Protein AF-A0A9J5ZCE9-F1 (afdb_monomer_lite)

Radius of gyration: 15.52 Å; chains: 1; bounding box: 38×44×28 Å

Sequence (125 aa):
MINQAADGGHIGASYVLAIISIFNGGESMREGLMFIANM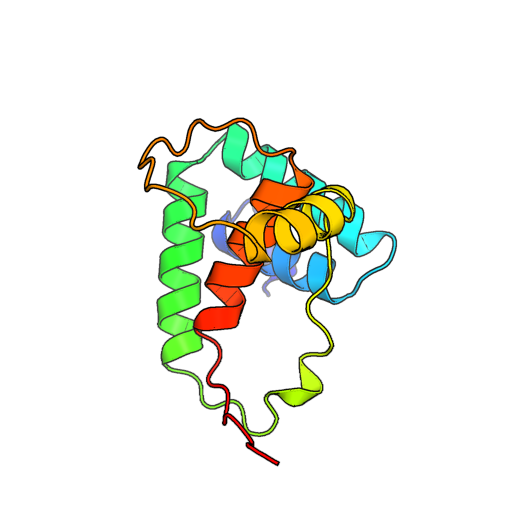KKMEPLKVRRCRHNLRNILGGMWVPEPHLLGGRPICCTVHQFEQIRRSNGWPMGSDNEDDIRCYFCSCDLELDYVIKFLPYTTVRY

InterPro domains:
  IPR057136 At2g35280-like, TPR domain [PF23310] (1-58)

pLDDT: mean 71.65, std 18.35, range [28.78, 94.75]

Foldseek 3Di:
DLVVCVVVVNVLSLLVCLVVLCLVDDPSVVVSLVSLLVCCVPPVVVNVVSLVVLLVVQLPDDDPCLCVSDDQRQQDPVVVVVVVVCVVDPDDDDPPPPPDDDSRVVVSVSSVSNSVSHDDPPPDD

Organism: Solanum commersonii (NCBI:txid4109)

Secondary structure (DSSP, 8-state):
-HHHHHHTT-HHHHHHHHHHHHHH-HHHHHHHHHHHHHHHHH-HHHHHHHHHHHHHHHTT---S-GGGG-S---S-SHHHHHHHHHTTS-------TTS---HHHHHHHHHHHHHHTS-------

Structure (mmCIF, N/CA/C/O backbone):
data_AF-A0A9J5ZCE9-F1
#
_entry.id   AF-A0A9J5ZCE9-F1
#
loop_
_atom_site.group_PDB
_atom_site.id
_atom_site.type_symbol
_atom_site.label_atom_id
_atom_site.label_alt_id
_atom_site.label_comp_id
_atom_site.label_asym_id
_atom_site.label_entity_id
_atom_site.label_seq_id
_atom_site.pdbx_PDB_ins_code
_atom_site.Cartn_x
_atom_site.Cartn_y
_atom_site.Cartn_z
_atom_site.occupancy
_atom_site.B_iso_or_equiv
_atom_site.auth_seq_id
_atom_site.auth_comp_id
_atom_site.auth_asym_id
_atom_site.auth_atom_id
_atom_site.pdbx_PDB_model_num
ATOM 1 N N . MET A 1 1 ? -15.124 6.658 4.991 1.00 79.81 1 MET A N 1
ATOM 2 C CA . MET A 1 1 ? -14.283 6.535 6.200 1.00 79.81 1 MET A CA 1
ATOM 3 C C . MET A 1 1 ? -12.791 6.434 5.879 1.00 79.81 1 MET A C 1
ATOM 5 O O . MET A 1 1 ? -12.081 7.359 6.239 1.00 79.81 1 MET A O 1
ATOM 9 N N . ILE A 1 2 ? -12.293 5.391 5.191 1.00 89.12 2 ILE A N 1
ATOM 10 C CA . ILE A 1 2 ? -10.841 5.272 4.914 1.00 89.12 2 ILE A CA 1
ATOM 11 C C . ILE A 1 2 ? -10.305 6.361 3.965 1.00 89.12 2 ILE A C 1
ATOM 13 O O . ILE A 1 2 ? -9.272 6.947 4.265 1.00 89.12 2 ILE A O 1
ATOM 17 N N . ASN A 1 3 ? -11.052 6.704 2.905 1.00 90.62 3 ASN A N 1
ATOM 18 C CA . ASN A 1 3 ? -10.718 7.815 1.998 1.00 90.62 3 ASN A CA 1
ATOM 19 C C . ASN A 1 3 ? -10.603 9.142 2.758 1.00 90.62 3 ASN A C 1
ATOM 21 O O . ASN A 1 3 ? -9.547 9.748 2.762 1.00 90.62 3 ASN A O 1
ATOM 25 N N . GLN A 1 4 ? -11.625 9.502 3.542 1.00 94.56 4 GLN A N 1
ATOM 26 C CA . GLN A 1 4 ? -11.622 10.727 4.356 1.00 94.56 4 GLN A CA 1
ATOM 27 C C . GLN A 1 4 ? -10.450 10.796 5.348 1.00 94.56 4 GLN A C 1
ATOM 29 O O . GLN A 1 4 ? -9.892 11.865 5.570 1.00 94.56 4 GLN A O 1
ATOM 34 N N . ALA A 1 5 ? -10.068 9.668 5.958 1.00 91.56 5 ALA A N 1
ATOM 35 C CA . ALA A 1 5 ? -8.912 9.629 6.850 1.00 91.56 5 ALA A CA 1
ATOM 36 C C . ALA A 1 5 ? -7.603 9.864 6.081 1.00 91.56 5 ALA A C 1
ATOM 38 O O . ALA A 1 5 ? -6.737 10.597 6.556 1.00 91.56 5 ALA A O 1
ATOM 39 N N . ALA A 1 6 ? -7.463 9.269 4.896 1.00 92.00 6 ALA A N 1
ATOM 40 C CA . ALA A 1 6 ? -6.308 9.489 4.034 1.00 92.00 6 ALA A CA 1
ATOM 41 C C . ALA A 1 6 ? -6.242 10.933 3.513 1.00 92.00 6 ALA A C 1
ATOM 43 O O . ALA A 1 6 ? -5.166 11.526 3.558 1.00 92.00 6 ALA A O 1
ATOM 44 N N . ASP A 1 7 ? -7.378 11.513 3.114 1.00 92.81 7 ASP A N 1
ATOM 45 C CA . ASP A 1 7 ? -7.505 12.918 2.699 1.00 92.81 7 ASP A CA 1
ATOM 46 C C . ASP A 1 7 ? -7.132 13.873 3.845 1.00 92.81 7 ASP A C 1
ATOM 48 O O . ASP A 1 7 ? -6.519 14.915 3.630 1.00 92.81 7 ASP A O 1
ATOM 52 N N . GLY A 1 8 ? -7.429 13.479 5.088 1.00 92.00 8 GLY A N 1
ATOM 53 C CA . GLY A 1 8 ? -6.991 14.159 6.309 1.00 92.00 8 GLY A CA 1
ATOM 54 C C . GLY A 1 8 ? -5.523 13.923 6.694 1.00 92.00 8 GLY A C 1
ATOM 55 O O . GLY A 1 8 ? -5.116 14.309 7.789 1.00 92.00 8 GLY A O 1
ATOM 56 N N . GLY A 1 9 ? -4.724 13.265 5.848 1.00 89.69 9 GLY A N 1
ATOM 57 C CA . GLY A 1 9 ? -3.297 13.022 6.080 1.00 89.69 9 GLY A CA 1
ATOM 58 C C . GLY A 1 9 ? -2.980 11.844 7.009 1.00 89.69 9 GLY A C 1
ATOM 59 O O . GLY A 1 9 ? -1.840 11.700 7.459 1.00 89.69 9 GLY A O 1
ATOM 60 N N . HIS A 1 10 ? -3.950 10.977 7.320 1.00 93.12 10 HIS A N 1
ATOM 61 C CA . HIS A 1 10 ? -3.699 9.800 8.150 1.00 93.12 10 HIS A CA 1
ATOM 62 C C . HIS A 1 10 ? -2.882 8.746 7.388 1.00 93.12 10 HIS A C 1
ATOM 64 O O . HIS A 1 10 ? -3.411 7.950 6.612 1.00 93.12 10 HIS A O 1
ATOM 70 N N . ILE A 1 11 ? -1.587 8.672 7.697 1.00 91.69 11 ILE A N 1
ATOM 71 C CA . ILE A 1 11 ? -0.599 7.846 6.983 1.00 91.69 11 ILE A CA 1
ATOM 72 C C . ILE A 1 11 ? -0.989 6.366 6.903 1.00 91.69 11 ILE A C 1
ATOM 74 O O . ILE A 1 11 ? -0.790 5.737 5.869 1.00 91.69 11 ILE A O 1
ATOM 78 N N . GLY A 1 12 ? -1.585 5.797 7.955 1.00 91.88 12 GLY A N 1
ATOM 79 C CA . GLY A 1 12 ? -2.038 4.403 7.918 1.00 91.88 12 GLY A CA 1
ATOM 80 C C . GLY A 1 12 ? -3.171 4.161 6.921 1.00 91.88 12 GLY A C 1
ATOM 81 O O . GLY A 1 12 ? -3.196 3.121 6.272 1.00 91.88 12 GLY A O 1
ATOM 82 N N . ALA A 1 13 ? -4.073 5.132 6.761 1.00 94.12 13 ALA A N 1
ATOM 83 C CA . ALA A 1 13 ? -5.174 5.037 5.807 1.00 94.12 13 ALA A CA 1
ATOM 84 C C . ALA A 1 13 ? -4.643 5.207 4.382 1.00 94.12 13 ALA A C 1
ATOM 86 O O . ALA A 1 13 ? -4.960 4.399 3.514 1.00 94.12 13 ALA A O 1
ATOM 87 N N . SER A 1 14 ? -3.757 6.183 4.172 1.00 94.75 14 SER A N 1
ATOM 88 C CA . SER A 1 14 ? -3.097 6.398 2.885 1.00 94.75 14 SER A CA 1
ATOM 89 C C . SER A 1 14 ? -2.246 5.192 2.465 1.00 94.75 14 SER A C 1
ATOM 91 O O . SER A 1 14 ? -2.258 4.807 1.300 1.00 94.75 14 SER A O 1
ATOM 93 N N . TYR A 1 15 ? -1.562 4.536 3.411 1.00 93.31 15 TYR A N 1
ATOM 94 C CA . TYR A 1 15 ? -0.813 3.303 3.157 1.00 93.31 15 TYR A CA 1
ATOM 95 C C . TYR A 1 15 ? -1.719 2.158 2.694 1.00 93.31 15 TYR A C 1
ATOM 97 O O . TYR A 1 15 ? -1.427 1.521 1.685 1.00 93.31 15 TYR A O 1
ATOM 105 N N . VAL A 1 16 ? -2.835 1.917 3.388 1.00 92.50 16 VAL A N 1
ATOM 106 C CA . VAL A 1 16 ? -3.791 0.866 3.003 1.00 92.50 16 VAL A CA 1
ATOM 107 C C . VAL A 1 16 ? -4.433 1.165 1.647 1.00 92.50 16 VAL A C 1
ATOM 109 O O . VAL A 1 16 ? -4.536 0.260 0.824 1.00 92.50 16 VAL A O 1
ATOM 112 N N . LEU A 1 17 ? -4.808 2.419 1.376 1.00 94.00 17 LEU A N 1
ATOM 113 C CA . LEU A 1 17 ? -5.343 2.807 0.068 1.00 94.00 17 LEU A CA 1
ATOM 114 C C . LEU A 1 17 ? -4.333 2.595 -1.056 1.00 94.00 17 LEU A C 1
ATOM 116 O O . LEU A 1 17 ? -4.706 2.074 -2.099 1.00 94.00 17 LEU A O 1
ATOM 120 N N . ALA A 1 18 ? -3.057 2.914 -0.833 1.00 92.19 18 ALA A N 1
ATOM 121 C CA . ALA A 1 18 ? -2.021 2.664 -1.828 1.00 92.19 18 ALA A CA 1
ATOM 122 C C . ALA A 1 18 ? -1.863 1.165 -2.135 1.00 92.19 18 ALA A C 1
ATOM 124 O O . ALA A 1 18 ? -1.736 0.797 -3.300 1.00 92.19 18 ALA A O 1
ATOM 125 N N . ILE A 1 19 ? -1.935 0.298 -1.116 1.00 89.44 19 ILE A N 1
ATOM 126 C CA . ILE A 1 19 ? -1.944 -1.161 -1.307 1.00 89.44 19 ILE A CA 1
ATOM 127 C C . ILE A 1 19 ? -3.168 -1.595 -2.125 1.00 89.44 19 ILE A C 1
ATOM 129 O O . ILE A 1 19 ? -3.007 -2.323 -3.099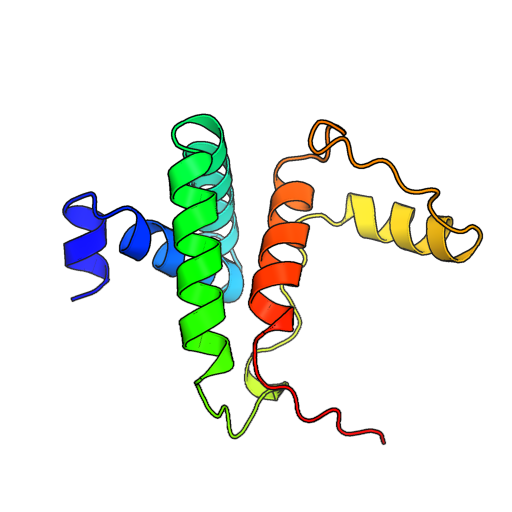 1.00 89.44 19 ILE A O 1
ATOM 133 N N . ILE A 1 20 ? -4.371 -1.117 -1.792 1.00 88.94 20 ILE A N 1
ATOM 134 C CA . ILE A 1 20 ? -5.598 -1.431 -2.547 1.00 88.94 20 ILE A CA 1
ATOM 135 C C . ILE A 1 20 ? -5.463 -1.004 -4.015 1.00 88.94 20 ILE A C 1
ATOM 137 O O . ILE A 1 20 ? -5.746 -1.797 -4.911 1.00 88.94 20 ILE A O 1
ATOM 141 N N . SER A 1 21 ? -4.970 0.209 -4.278 1.00 89.75 21 SER A N 1
ATOM 142 C CA . SER A 1 21 ? -4.748 0.702 -5.641 1.00 89.75 21 SER A CA 1
ATOM 143 C C . SER A 1 21 ? -3.772 -0.174 -6.432 1.00 89.75 21 SER A C 1
ATOM 145 O O . SER A 1 21 ? -3.971 -0.380 -7.626 1.00 89.75 21 SER A O 1
ATOM 147 N N . ILE A 1 22 ? -2.755 -0.744 -5.774 1.00 87.12 22 ILE A N 1
ATOM 148 C CA . ILE A 1 22 ? -1.819 -1.693 -6.394 1.00 87.12 22 ILE A CA 1
ATOM 149 C C . ILE A 1 22 ? -2.518 -2.989 -6.812 1.00 87.12 22 ILE A C 1
ATOM 151 O O . ILE A 1 22 ? -2.315 -3.446 -7.936 1.00 87.12 22 ILE A O 1
ATOM 155 N N . PHE A 1 23 ? -3.372 -3.551 -5.956 1.00 82.56 23 PHE A N 1
ATOM 156 C CA . PHE A 1 23 ? -4.153 -4.748 -6.293 1.00 82.56 23 PHE A CA 1
ATOM 157 C C . PHE A 1 23 ? -5.214 -4.500 -7.368 1.00 82.56 23 PHE A C 1
ATOM 159 O O . PHE A 1 23 ? -5.489 -5.400 -8.156 1.00 82.56 23 PHE A O 1
ATOM 166 N N . ASN A 1 24 ? -5.761 -3.286 -7.453 1.00 84.88 24 ASN A N 1
ATOM 167 C CA . ASN A 1 24 ? -6.714 -2.920 -8.504 1.00 84.88 24 ASN A CA 1
ATOM 168 C C . ASN A 1 24 ? -6.087 -2.893 -9.910 1.00 84.88 24 ASN A C 1
ATOM 170 O O . ASN A 1 24 ? -6.808 -2.987 -10.902 1.00 84.88 24 ASN A O 1
ATOM 174 N N . GLY A 1 25 ? -4.758 -2.796 -10.020 1.00 83.44 25 GLY A N 1
ATOM 175 C CA . GLY A 1 25 ? -4.070 -2.830 -11.308 1.00 83.44 25 GLY A CA 1
ATOM 176 C C . GLY A 1 25 ? -4.161 -1.525 -12.112 1.00 83.44 25 GLY A C 1
ATOM 177 O O . GLY A 1 25 ? -4.542 -0.472 -11.598 1.00 83.44 25 GLY A O 1
ATOM 178 N N . GLY A 1 26 ? -3.765 -1.584 -13.388 1.00 84.06 26 GLY A N 1
ATOM 179 C CA . GLY A 1 26 ? -3.894 -0.469 -14.338 1.00 84.06 26 GLY A CA 1
ATOM 180 C C . GLY A 1 26 ? -3.165 0.817 -13.919 1.00 84.06 26 GLY A C 1
ATOM 181 O O . GLY A 1 26 ? -2.051 0.774 -13.397 1.00 84.06 26 GLY A O 1
ATOM 182 N N . GLU A 1 27 ? -3.791 1.973 -14.156 1.00 85.75 27 GLU A N 1
ATOM 183 C CA . GLU A 1 27 ? -3.252 3.285 -13.758 1.00 85.75 27 GLU A CA 1
ATOM 184 C C . GLU A 1 27 ? -3.199 3.454 -12.234 1.00 85.75 27 GLU A C 1
ATOM 186 O O . GLU A 1 27 ? -2.201 3.947 -11.703 1.00 85.75 27 GLU A O 1
ATOM 191 N N . SER A 1 28 ? -4.210 2.948 -11.519 1.00 86.31 28 SER A N 1
ATOM 192 C CA . SER A 1 28 ? -4.255 2.972 -10.053 1.00 86.31 28 SER A CA 1
ATOM 193 C C . SER A 1 28 ? -3.060 2.251 -9.429 1.00 86.31 28 SER A C 1
ATOM 195 O O . SER A 1 28 ? -2.531 2.702 -8.411 1.00 86.31 28 SER A O 1
ATOM 197 N N . MET A 1 29 ? -2.561 1.185 -10.065 1.00 85.38 29 MET A N 1
ATOM 198 C CA . MET A 1 29 ? -1.347 0.516 -9.604 1.00 85.38 29 MET A CA 1
ATOM 199 C C . MET A 1 29 ? -0.153 1.464 -9.607 1.00 85.38 29 MET A C 1
ATOM 201 O O . MET A 1 29 ? 0.572 1.549 -8.616 1.00 85.38 29 MET A O 1
ATOM 205 N N . ARG A 1 30 ? 0.048 2.209 -10.698 1.00 84.50 30 ARG A N 1
ATOM 206 C CA . ARG A 1 30 ? 1.158 3.160 -10.811 1.00 84.50 30 ARG A CA 1
ATOM 207 C C . ARG A 1 30 ? 1.065 4.255 -9.749 1.00 84.50 30 ARG A C 1
ATOM 209 O O . ARG A 1 30 ? 2.084 4.611 -9.159 1.00 84.50 30 ARG A O 1
ATOM 216 N N . GLU A 1 31 ? -0.130 4.767 -9.486 1.00 88.56 31 GLU A N 1
ATOM 217 C CA . GLU A 1 31 ? -0.358 5.769 -8.440 1.00 88.56 31 GLU A CA 1
ATOM 218 C C . GLU A 1 31 ? -0.037 5.220 -7.049 1.00 88.56 31 GLU A C 1
ATOM 220 O O . GLU A 1 31 ? 0.737 5.834 -6.310 1.00 88.56 31 GLU A O 1
ATOM 225 N N . GLY A 1 32 ? -0.544 4.028 -6.719 1.00 89.50 32 GLY A N 1
ATOM 226 C CA . GLY A 1 32 ? -0.247 3.357 -5.454 1.00 89.50 32 GLY A CA 1
ATOM 227 C C . GLY A 1 32 ? 1.252 3.099 -5.267 1.00 89.50 32 GLY A C 1
ATOM 228 O O . GLY A 1 32 ? 1.796 3.332 -4.185 1.00 89.50 32 GLY A O 1
ATOM 229 N N . LEU A 1 33 ? 1.952 2.715 -6.340 1.00 85.56 33 LEU A N 1
ATOM 230 C CA . LEU A 1 33 ? 3.402 2.506 -6.337 1.00 85.56 33 LEU A CA 1
ATOM 231 C C . LEU A 1 33 ? 4.182 3.780 -6.031 1.00 85.56 33 LEU A C 1
ATOM 233 O O . LEU A 1 33 ? 5.032 3.788 -5.136 1.00 85.56 33 LEU A O 1
ATOM 237 N N . MET A 1 34 ? 3.887 4.862 -6.755 1.00 85.88 34 MET A N 1
ATOM 238 C CA . MET A 1 34 ? 4.526 6.158 -6.520 1.00 85.88 34 MET A CA 1
ATOM 239 C C . MET A 1 34 ? 4.251 6.652 -5.099 1.00 85.88 34 MET A C 1
ATOM 241 O O . MET A 1 34 ? 5.142 7.200 -4.448 1.00 85.88 34 MET A O 1
ATOM 245 N N . PHE A 1 35 ? 3.047 6.405 -4.587 1.00 89.00 35 PHE A N 1
ATOM 246 C CA . PHE A 1 35 ? 2.665 6.807 -3.244 1.00 89.00 35 PHE A CA 1
ATOM 247 C C . PHE A 1 35 ? 3.469 6.065 -2.165 1.00 89.00 35 PHE A C 1
ATOM 249 O O . PHE A 1 35 ? 4.061 6.704 -1.293 1.00 89.00 35 PHE A O 1
ATOM 256 N N . ILE A 1 36 ? 3.581 4.731 -2.247 1.00 86.62 36 ILE A N 1
ATOM 257 C CA . ILE A 1 36 ? 4.415 3.942 -1.320 1.00 86.62 36 ILE A CA 1
ATOM 258 C C . ILE A 1 36 ? 5.887 4.350 -1.411 1.00 86.62 36 ILE A C 1
ATOM 260 O O . ILE A 1 36 ? 6.534 4.515 -0.375 1.00 86.62 36 ILE A O 1
ATOM 264 N N . ALA A 1 37 ? 6.417 4.546 -2.620 1.00 82.75 37 ALA A N 1
ATOM 265 C CA . ALA A 1 37 ? 7.798 4.978 -2.820 1.00 82.75 37 ALA A CA 1
ATOM 266 C C . ALA A 1 37 ? 8.079 6.334 -2.151 1.00 82.75 37 ALA A C 1
ATOM 268 O O . ALA A 1 37 ? 9.057 6.476 -1.413 1.00 82.75 37 ALA A O 1
ATOM 269 N N . ASN A 1 38 ? 7.190 7.309 -2.345 1.00 85.25 38 ASN A N 1
ATOM 270 C CA . ASN A 1 38 ? 7.307 8.626 -1.725 1.00 85.25 38 ASN A CA 1
ATOM 271 C C . ASN A 1 38 ? 7.195 8.551 -0.200 1.00 85.25 38 ASN A C 1
ATOM 273 O O . ASN A 1 38 ? 8.015 9.144 0.500 1.00 85.25 38 ASN A O 1
ATOM 277 N N . MET A 1 39 ? 6.248 7.778 0.338 1.00 85.62 39 MET A N 1
ATOM 278 C CA . MET A 1 39 ? 6.134 7.593 1.787 1.00 85.62 39 MET A CA 1
ATOM 279 C C . MET A 1 39 ? 7.371 6.925 2.387 1.00 85.62 39 MET A C 1
ATOM 281 O O . MET A 1 39 ? 7.807 7.328 3.459 1.00 85.62 39 MET A O 1
ATOM 285 N N . LYS A 1 40 ? 7.966 5.931 1.718 1.00 83.12 40 LYS A N 1
ATOM 286 C CA . LYS A 1 40 ? 9.215 5.303 2.178 1.00 83.12 40 LYS A CA 1
ATOM 287 C C . LYS A 1 40 ? 10.372 6.295 2.216 1.00 83.12 40 LYS A C 1
ATOM 289 O O . LYS A 1 40 ? 11.187 6.230 3.127 1.00 83.12 40 LYS A O 1
ATOM 294 N N . LYS A 1 41 ? 10.430 7.209 1.245 1.00 82.69 41 LYS A N 1
ATOM 295 C CA . LYS A 1 41 ? 11.454 8.255 1.182 1.00 82.69 41 LYS A CA 1
ATOM 296 C C . LYS A 1 41 ? 11.280 9.299 2.287 1.00 82.69 41 LYS A C 1
ATOM 298 O O . LYS A 1 41 ? 12.266 9.716 2.881 1.00 82.69 41 LYS A O 1
ATOM 303 N N . MET A 1 42 ? 10.046 9.729 2.538 1.00 85.75 42 MET A N 1
ATOM 304 C CA . MET A 1 42 ? 9.757 10.826 3.468 1.00 85.75 42 MET A CA 1
ATOM 305 C C . MET A 1 42 ? 9.606 10.352 4.919 1.00 85.75 42 MET A C 1
ATOM 307 O O . MET A 1 42 ? 10.047 11.021 5.843 1.00 85.75 42 MET A O 1
ATOM 311 N N . GLU A 1 43 ? 8.970 9.201 5.130 1.00 87.00 43 GLU A N 1
ATOM 312 C CA . GLU A 1 43 ? 8.484 8.733 6.432 1.00 87.00 43 GLU A CA 1
ATOM 313 C C . GLU A 1 43 ? 8.721 7.212 6.631 1.00 87.00 43 GLU A C 1
ATOM 315 O O . GLU A 1 43 ? 7.787 6.465 6.960 1.00 87.00 43 GLU A O 1
ATOM 320 N N . PRO A 1 44 ? 9.963 6.704 6.467 1.00 82.12 44 PRO A N 1
ATOM 321 C CA . PRO A 1 44 ? 10.260 5.264 6.441 1.00 82.12 44 PRO A CA 1
ATOM 322 C C . PRO A 1 44 ? 9.811 4.519 7.707 1.00 82.12 44 PRO A C 1
ATOM 324 O O . PRO A 1 44 ? 9.248 3.423 7.637 1.00 82.12 44 PRO A O 1
ATOM 327 N N . LEU A 1 45 ? 9.995 5.131 8.883 1.00 85.44 45 LEU A N 1
ATOM 328 C CA . LEU A 1 45 ? 9.595 4.541 10.166 1.00 85.44 45 LEU A CA 1
ATOM 329 C C . LEU A 1 45 ? 8.074 4.386 10.285 1.00 85.44 45 LEU A C 1
ATOM 331 O O . LEU A 1 45 ? 7.591 3.393 10.838 1.00 85.44 45 LEU A O 1
ATOM 335 N N . LYS A 1 46 ? 7.307 5.340 9.745 1.00 87.12 46 LYS A N 1
ATOM 336 C CA . LYS A 1 46 ? 5.844 5.273 9.767 1.00 87.12 46 LYS A CA 1
ATOM 337 C C . LYS A 1 46 ? 5.339 4.211 8.801 1.00 87.12 46 LYS A C 1
ATOM 339 O O . LYS A 1 46 ? 4.486 3.426 9.198 1.00 87.12 46 LYS A O 1
ATOM 344 N N . VAL A 1 47 ? 5.930 4.097 7.609 1.00 85.44 47 VAL A N 1
ATOM 345 C CA . VAL A 1 47 ? 5.622 3.006 6.666 1.00 85.44 47 VAL A CA 1
ATOM 346 C C . VAL A 1 47 ? 5.881 1.643 7.303 1.00 85.44 47 VAL A C 1
ATOM 348 O O . VAL A 1 47 ? 5.013 0.771 7.266 1.00 85.44 47 VAL A O 1
ATOM 351 N N . ARG A 1 48 ? 7.026 1.466 7.973 1.00 85.38 48 ARG A N 1
ATOM 352 C CA . ARG A 1 48 ? 7.343 0.230 8.703 1.00 85.38 48 ARG A CA 1
ATOM 353 C C . ARG A 1 48 ? 6.306 -0.083 9.788 1.00 85.38 48 ARG A C 1
ATOM 355 O O . ARG A 1 48 ? 5.921 -1.243 9.943 1.00 85.38 48 ARG A O 1
ATOM 362 N N . ARG A 1 49 ? 5.829 0.927 10.524 1.00 88.62 49 ARG A N 1
ATOM 363 C CA . ARG A 1 49 ? 4.767 0.762 11.531 1.00 88.62 49 ARG A CA 1
ATOM 364 C C . ARG A 1 49 ? 3.427 0.399 10.892 1.00 88.62 49 ARG A C 1
ATOM 366 O O . ARG A 1 49 ? 2.766 -0.514 11.373 1.00 88.62 49 ARG A O 1
ATOM 373 N N . CYS A 1 50 ? 3.047 1.063 9.803 1.00 89.31 50 CYS A N 1
ATOM 374 C CA . CYS A 1 50 ? 1.834 0.753 9.046 1.00 89.31 50 CYS A CA 1
ATOM 375 C C . CYS A 1 50 ? 1.854 -0.688 8.532 1.00 89.31 50 CYS A C 1
ATOM 377 O O . CYS A 1 50 ? 0.890 -1.415 8.748 1.00 89.31 50 CYS A O 1
ATOM 379 N N . ARG A 1 51 ? 2.979 -1.130 7.963 1.00 86.38 51 ARG A N 1
ATOM 380 C CA . ARG A 1 51 ? 3.200 -2.518 7.544 1.00 86.38 51 ARG A CA 1
ATOM 381 C C . ARG A 1 51 ? 3.031 -3.508 8.690 1.00 86.38 51 ARG A C 1
ATOM 383 O O . ARG A 1 51 ? 2.339 -4.509 8.539 1.00 86.38 51 ARG A O 1
ATOM 390 N N . HIS A 1 52 ? 3.647 -3.236 9.840 1.00 85.88 52 HIS A N 1
ATOM 391 C CA . HIS A 1 52 ? 3.533 -4.107 11.011 1.00 85.88 52 HIS A CA 1
ATOM 392 C C . HIS A 1 52 ? 2.093 -4.179 11.539 1.00 85.88 52 HIS A C 1
ATOM 394 O O . HIS A 1 52 ? 1.593 -5.263 11.828 1.00 85.88 52 HIS A O 1
ATOM 400 N N . ASN A 1 53 ? 1.402 -3.041 11.610 1.00 87.00 53 ASN A N 1
ATOM 401 C CA . ASN A 1 53 ? 0.007 -2.990 12.039 1.00 87.00 53 ASN A CA 1
ATOM 402 C C . ASN A 1 53 ? -0.906 -3.745 11.070 1.00 87.00 53 ASN A C 1
ATOM 404 O O . ASN A 1 53 ? -1.734 -4.538 11.510 1.00 87.00 53 ASN A O 1
ATOM 408 N N . LEU A 1 54 ? -0.728 -3.533 9.762 1.00 84.81 54 LEU A N 1
ATOM 409 C CA . LEU A 1 54 ? -1.487 -4.237 8.735 1.00 84.81 54 LEU A CA 1
ATOM 410 C C . LEU A 1 54 ? -1.258 -5.747 8.839 1.00 84.81 54 LEU A C 1
ATOM 412 O O . LEU A 1 54 ? -2.224 -6.497 8.858 1.00 84.81 54 LEU A O 1
ATOM 416 N N . ARG A 1 55 ? -0.007 -6.190 9.018 1.00 82.06 55 ARG A N 1
ATOM 417 C CA . ARG A 1 55 ? 0.321 -7.598 9.284 1.00 82.06 55 ARG A CA 1
ATOM 418 C C . ARG A 1 55 ? -0.457 -8.162 10.476 1.00 82.06 55 ARG A C 1
ATOM 420 O O . ARG A 1 55 ? -0.992 -9.259 10.367 1.00 82.06 55 ARG A O 1
ATOM 427 N N . ASN A 1 56 ? -0.491 -7.455 11.604 1.00 82.88 56 ASN A N 1
ATOM 428 C CA . ASN A 1 56 ? -1.166 -7.948 12.809 1.00 82.88 56 ASN A CA 1
ATOM 429 C C . ASN A 1 56 ? -2.681 -8.072 12.600 1.00 82.88 56 ASN A C 1
ATOM 431 O O . ASN A 1 56 ? -3.288 -9.010 13.105 1.00 82.88 56 ASN A O 1
ATOM 435 N N . ILE A 1 57 ? -3.273 -7.153 11.832 1.00 83.00 57 ILE A N 1
ATOM 436 C CA . ILE A 1 57 ? -4.692 -7.205 11.468 1.00 83.00 57 ILE A CA 1
ATOM 437 C C . ILE A 1 57 ? -4.948 -8.379 10.519 1.00 83.00 57 ILE A C 1
ATOM 439 O O . ILE A 1 57 ? -5.781 -9.226 10.819 1.00 83.00 57 ILE A O 1
ATOM 443 N N . LEU A 1 58 ? -4.203 -8.464 9.412 1.00 77.31 58 LEU A N 1
ATOM 444 C CA . LEU A 1 58 ? -4.379 -9.508 8.399 1.00 77.31 58 LEU A CA 1
ATOM 445 C C . LEU A 1 58 ? -4.164 -10.914 8.969 1.00 77.31 58 LEU A C 1
ATOM 447 O O . LEU A 1 58 ? -4.951 -11.807 8.679 1.00 77.31 58 LEU A O 1
ATOM 451 N N . GLY A 1 59 ? -3.167 -11.093 9.840 1.00 73.31 59 GLY A N 1
ATOM 452 C CA . GLY A 1 59 ? -2.912 -12.373 10.503 1.00 73.31 59 GLY A CA 1
ATOM 453 C C . GLY A 1 59 ? -4.003 -12.802 11.492 1.00 73.31 59 GLY A C 1
ATOM 454 O O . GLY A 1 59 ? -4.054 -13.972 11.859 1.00 73.31 59 GLY A O 1
ATOM 455 N N . GLY A 1 60 ? -4.865 -11.878 11.929 1.00 72.50 60 GLY A N 1
ATOM 456 C CA . GLY A 1 60 ? -6.033 -12.171 12.764 1.00 72.50 60 GLY A CA 1
ATOM 457 C C . GLY A 1 60 ? -7.335 -12.346 11.977 1.00 72.50 60 GLY A C 1
ATOM 458 O O . GLY A 1 60 ? -8.352 -12.712 12.563 1.00 72.50 60 GLY A O 1
ATOM 459 N N . MET A 1 61 ? -7.333 -12.072 10.670 1.00 73.88 61 MET A N 1
ATOM 460 C CA . MET A 1 61 ? -8.507 -12.232 9.814 1.00 73.88 61 MET A CA 1
ATOM 461 C C . MET A 1 61 ? -8.576 -13.660 9.276 1.00 73.88 61 MET A C 1
ATOM 463 O O . MET A 1 61 ? -7.555 -14.263 8.970 1.00 73.88 61 MET A O 1
ATOM 467 N N . TRP A 1 62 ? -9.789 -14.190 9.122 1.00 67.31 62 TRP A N 1
ATOM 468 C CA . TRP A 1 62 ? -10.037 -15.411 8.357 1.00 67.31 62 TRP A CA 1
ATOM 469 C C . TRP A 1 62 ? -10.524 -15.016 6.965 1.00 67.31 62 TRP A C 1
ATOM 471 O O . TRP A 1 62 ? -11.524 -14.308 6.850 1.00 67.31 62 TRP A O 1
ATOM 481 N N . VAL A 1 63 ? -9.829 -15.451 5.912 1.00 66.62 63 VAL A N 1
ATOM 482 C CA . VAL A 1 63 ? -10.219 -15.184 4.519 1.00 66.62 63 VAL A CA 1
ATOM 483 C C . VAL A 1 63 ? -10.748 -16.492 3.921 1.00 66.62 63 VAL A C 1
ATOM 485 O O . VAL A 1 63 ? -9.952 -17.396 3.676 1.00 66.62 63 VAL A O 1
ATOM 488 N N . PRO A 1 64 ? -12.073 -16.630 3.708 1.00 57.12 64 PRO A N 1
ATOM 489 C CA . PRO A 1 64 ? -12.682 -17.876 3.232 1.00 57.12 64 PRO A CA 1
ATOM 490 C C . PRO A 1 64 ? -12.224 -18.292 1.829 1.00 57.12 64 PRO A C 1
ATOM 492 O O . PRO A 1 64 ? -12.204 -19.479 1.517 1.00 57.12 64 PRO A O 1
ATOM 495 N N . GLU A 1 65 ? -11.827 -17.328 0.993 1.00 61.62 65 GLU A N 1
ATOM 496 C CA . GLU A 1 65 ? -11.464 -17.549 -0.411 1.00 61.62 65 GLU A CA 1
ATOM 497 C C . GLU A 1 65 ? -10.151 -16.825 -0.759 1.00 61.62 65 GLU A C 1
ATOM 499 O O . GLU A 1 65 ? -10.148 -15.801 -1.445 1.00 61.62 65 GLU A O 1
ATOM 504 N N . PRO A 1 66 ? -8.995 -17.341 -0.300 1.00 56.41 66 PRO A N 1
ATOM 505 C CA . PRO A 1 66 ? -7.698 -16.680 -0.485 1.00 56.41 66 PRO A CA 1
ATOM 506 C C . PRO A 1 66 ? -7.312 -16.521 -1.961 1.00 56.41 66 PRO A C 1
ATOM 508 O O . PRO A 1 66 ? -6.530 -15.648 -2.319 1.00 56.41 66 PRO A O 1
ATOM 511 N N . HIS A 1 67 ? -7.873 -17.367 -2.826 1.00 54.03 67 HIS A N 1
ATOM 512 C CA . HIS A 1 67 ? -7.649 -17.370 -4.268 1.00 54.03 67 HIS A CA 1
ATOM 513 C C . HIS A 1 67 ? -8.329 -16.192 -4.991 1.00 54.03 67 HIS A C 1
ATOM 515 O O . HIS A 1 67 ? -7.886 -15.821 -6.076 1.00 54.03 67 HIS A O 1
ATOM 521 N N . LEU A 1 68 ? -9.357 -15.567 -4.395 1.00 51.25 68 LEU A N 1
ATOM 522 C CA . LEU A 1 68 ? -10.002 -14.365 -4.948 1.00 51.25 68 LEU A CA 1
ATOM 523 C C . LEU A 1 68 ? -9.146 -13.103 -4.806 1.00 51.25 68 LEU A C 1
ATOM 525 O O . LEU A 1 68 ? -9.428 -12.099 -5.454 1.00 51.25 68 LEU A O 1
ATOM 529 N N . LEU A 1 69 ? -8.064 -13.160 -4.025 1.00 55.56 69 LEU A N 1
ATOM 530 C CA . LEU A 1 69 ? -7.062 -12.093 -3.965 1.00 55.56 69 LEU A CA 1
ATOM 531 C C . LEU A 1 69 ? -6.205 -11.996 -5.235 1.00 55.56 69 LEU A C 1
ATOM 533 O O . LEU A 1 69 ? -5.305 -11.162 -5.287 1.00 55.56 69 LEU A O 1
ATOM 537 N N . GLY A 1 70 ? -6.518 -12.801 -6.258 1.00 52.00 70 GLY A N 1
ATOM 538 C CA . GLY A 1 70 ? -5.970 -12.672 -7.598 1.00 52.00 70 GLY A CA 1
ATOM 539 C C . GLY A 1 70 ? -4.470 -12.941 -7.662 1.00 52.00 70 GLY A C 1
ATOM 540 O O . GLY A 1 70 ? -3.763 -13.035 -6.659 1.00 52.00 70 GLY A O 1
ATOM 541 N N . GLY A 1 71 ? -3.959 -13.102 -8.881 1.00 60.00 71 GLY A N 1
ATOM 542 C CA . GLY A 1 71 ? -2.519 -13.169 -9.097 1.00 60.00 71 GLY A CA 1
ATOM 543 C C . GLY A 1 71 ? -1.858 -11.929 -8.499 1.00 60.00 71 GLY A C 1
ATOM 544 O O . GLY A 1 71 ? -2.281 -10.808 -8.775 1.00 60.00 71 GLY A O 1
ATOM 545 N N . ARG A 1 72 ? -0.835 -12.140 -7.667 1.00 71.31 72 ARG A N 1
ATOM 546 C CA . ARG A 1 72 ? -0.024 -11.064 -7.092 1.00 71.31 72 ARG A CA 1
ATOM 547 C C . ARG A 1 72 ? 0.347 -10.063 -8.195 1.00 71.31 72 ARG A C 1
ATOM 549 O O . ARG A 1 72 ? 0.959 -10.490 -9.180 1.00 71.31 72 ARG A O 1
ATOM 556 N N . PRO A 1 73 ? 0.025 -8.765 -8.046 1.00 70.50 73 PRO A N 1
ATOM 557 C CA . PRO A 1 73 ? 0.451 -7.777 -9.020 1.00 70.50 73 PRO A CA 1
ATOM 558 C C . PRO A 1 73 ? 1.981 -7.756 -9.055 1.00 70.50 73 PRO A C 1
ATOM 560 O O . PRO A 1 73 ? 2.632 -7.634 -8.017 1.00 70.50 73 PRO A O 1
ATOM 563 N N . ILE A 1 74 ? 2.544 -7.939 -10.250 1.00 72.94 74 ILE A N 1
ATOM 564 C CA . ILE A 1 74 ? 3.985 -7.841 -10.490 1.00 72.94 74 ILE A CA 1
ATOM 565 C C . ILE A 1 74 ? 4.274 -6.380 -10.802 1.00 72.94 74 ILE A C 1
ATOM 567 O O . ILE A 1 74 ? 3.889 -5.880 -11.860 1.00 72.94 74 ILE A O 1
ATOM 571 N N . CYS A 1 75 ? 4.934 -5.689 -9.880 1.00 73.81 75 CYS A N 1
ATOM 572 C CA . CYS A 1 75 ? 5.266 -4.282 -10.047 1.00 73.81 75 CYS A CA 1
ATOM 573 C C . CYS A 1 75 ? 6.522 -4.126 -10.907 1.00 73.81 75 CYS A C 1
ATOM 575 O O . CYS A 1 75 ? 6.584 -3.223 -11.741 1.00 73.81 75 CYS A O 1
ATOM 577 N N . CYS A 1 76 ? 7.518 -5.003 -10.745 1.00 75.69 76 CYS A N 1
ATOM 578 C CA . CYS A 1 76 ? 8.713 -5.027 -11.579 1.00 75.69 76 CYS A CA 1
ATOM 579 C C . CYS A 1 76 ? 8.842 -6.325 -12.381 1.00 75.69 76 CYS A C 1
ATOM 581 O O . CYS A 1 76 ? 8.990 -7.409 -11.823 1.00 75.69 76 CYS A O 1
ATOM 583 N N . THR A 1 77 ? 8.927 -6.218 -13.706 1.00 65.38 77 THR A N 1
ATOM 584 C CA . THR A 1 77 ? 9.236 -7.366 -14.579 1.00 65.38 77 THR A CA 1
ATOM 585 C C . THR A 1 77 ? 10.736 -7.677 -14.649 1.00 65.38 77 THR A C 1
ATOM 587 O O . THR A 1 77 ? 11.121 -8.802 -14.961 1.00 65.38 77 THR A O 1
ATOM 590 N N . VAL A 1 78 ? 11.604 -6.718 -14.301 1.00 61.66 78 VAL A N 1
ATOM 591 C CA . VAL A 1 78 ? 13.072 -6.869 -14.362 1.00 61.66 78 VAL A CA 1
ATOM 592 C C . VAL A 1 78 ? 13.563 -7.942 -13.384 1.00 61.66 78 VAL A C 1
ATOM 594 O O . VAL A 1 78 ? 14.408 -8.765 -13.732 1.00 61.66 78 VAL A O 1
ATOM 597 N N . HIS A 1 79 ? 12.983 -8.009 -12.183 1.00 54.09 79 HIS A N 1
ATOM 598 C CA . HIS A 1 79 ? 13.354 -9.024 -11.194 1.00 54.09 79 HIS A CA 1
ATOM 599 C C . HIS A 1 79 ? 12.789 -10.414 -11.490 1.00 54.09 79 HIS A C 1
ATOM 601 O O . HIS A 1 79 ? 13.293 -11.381 -10.927 1.00 54.09 79 HIS A O 1
ATOM 607 N N . GLN A 1 80 ? 11.813 -10.557 -12.392 1.00 51.41 80 GLN A N 1
ATOM 608 C CA . GLN A 1 80 ? 11.372 -11.876 -12.849 1.00 51.41 80 GLN A CA 1
ATOM 609 C C . GLN A 1 80 ? 12.514 -12.581 -13.601 1.00 51.41 80 GLN A C 1
ATOM 611 O O . GLN A 1 80 ? 12.811 -13.743 -13.329 1.00 51.41 80 GLN A O 1
ATOM 616 N N . PHE A 1 81 ? 13.247 -11.847 -14.446 1.00 46.88 81 PHE A N 1
ATOM 617 C CA . PHE A 1 81 ? 14.450 -12.352 -15.117 1.00 46.88 81 PHE A CA 1
ATOM 618 C C . PHE A 1 81 ? 15.597 -12.654 -14.141 1.00 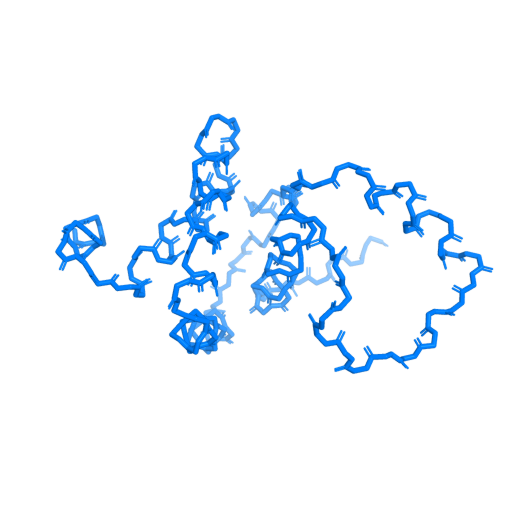46.88 81 PHE A C 1
ATOM 620 O O . PHE A 1 81 ? 16.292 -13.66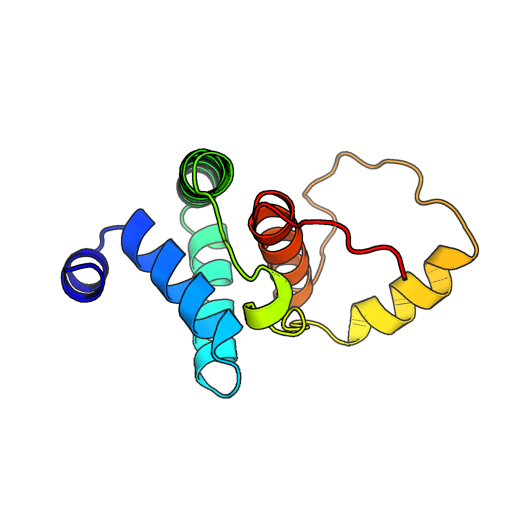0 -14.296 1.00 46.88 81 PHE A O 1
ATOM 627 N N . GLU A 1 82 ? 15.791 -11.830 -13.106 1.00 48.91 82 GLU A N 1
ATOM 628 C CA . GLU A 1 82 ? 16.816 -12.098 -12.090 1.00 48.91 82 GLU A CA 1
ATOM 629 C C . GLU A 1 82 ? 16.453 -13.240 -11.137 1.00 48.91 82 GLU A C 1
ATOM 631 O O . GLU A 1 82 ? 17.345 -13.982 -10.745 1.00 48.91 82 GLU A O 1
ATOM 636 N N . GLN A 1 83 ? 15.184 -13.417 -10.755 1.00 46.88 83 GLN A N 1
ATOM 637 C CA . GLN A 1 83 ? 14.755 -14.547 -9.924 1.00 46.88 83 GLN A CA 1
ATOM 638 C C . GLN A 1 83 ? 14.846 -15.876 -10.680 1.00 46.88 83 GLN A C 1
ATOM 640 O O . GLN A 1 83 ? 15.315 -16.852 -10.101 1.00 46.88 83 GLN A O 1
ATOM 645 N N . ILE A 1 84 ? 14.515 -15.900 -11.978 1.00 47.50 84 ILE A N 1
ATOM 646 C CA . ILE A 1 84 ? 14.768 -17.060 -12.853 1.00 47.50 84 ILE A CA 1
ATOM 647 C C . ILE A 1 84 ? 16.275 -17.365 -12.928 1.00 47.50 84 ILE A C 1
ATOM 649 O O . ILE A 1 84 ? 16.675 -18.524 -12.909 1.00 47.50 84 ILE A O 1
ATOM 653 N N . ARG A 1 85 ? 17.146 -16.345 -12.949 1.00 39.00 85 ARG A N 1
ATOM 654 C CA . ARG A 1 85 ? 18.606 -16.547 -12.865 1.00 39.00 85 ARG A CA 1
ATOM 655 C C . ARG A 1 85 ? 19.080 -17.002 -11.479 1.00 39.00 85 ARG A C 1
ATOM 657 O O . ARG A 1 85 ? 19.966 -17.849 -11.397 1.00 39.00 85 ARG A O 1
ATOM 664 N N . ARG A 1 86 ? 18.503 -16.467 -10.398 1.00 42.94 86 ARG A N 1
ATOM 665 C CA . ARG A 1 86 ? 18.813 -16.822 -9.000 1.00 42.94 86 ARG A CA 1
ATOM 666 C C . ARG A 1 86 ? 18.273 -18.199 -8.599 1.00 42.94 86 ARG A C 1
ATOM 668 O O . ARG A 1 86 ? 18.781 -18.771 -7.643 1.00 42.94 86 ARG A O 1
ATOM 675 N N . SER A 1 87 ? 17.330 -18.798 -9.336 1.00 40.66 87 SER A N 1
ATOM 676 C CA . SER A 1 87 ? 16.932 -20.197 -9.094 1.00 40.66 87 SER A CA 1
ATOM 677 C C . SER A 1 87 ? 18.060 -21.201 -9.379 1.00 40.66 87 SER A C 1
ATOM 679 O O . SER A 1 87 ? 17.937 -22.361 -9.002 1.00 40.66 87 SER A O 1
ATOM 681 N N . ASN A 1 88 ? 19.165 -20.758 -9.997 1.00 44.44 88 ASN A N 1
ATOM 682 C CA . ASN A 1 88 ? 20.372 -21.554 -10.234 1.00 44.44 88 ASN A CA 1
ATOM 683 C C . ASN A 1 88 ? 21.513 -21.260 -9.235 1.00 44.44 88 ASN A C 1
ATOM 685 O O . ASN A 1 88 ? 22.620 -21.762 -9.414 1.00 44.44 88 ASN A O 1
ATOM 689 N N . GLY A 1 89 ? 21.282 -20.461 -8.185 1.00 37.53 89 GLY A N 1
ATOM 690 C CA . GLY A 1 89 ? 22.296 -20.175 -7.166 1.00 37.53 89 GLY A CA 1
ATOM 691 C C . GLY A 1 89 ? 21.749 -19.378 -5.980 1.00 37.53 89 GLY A C 1
ATOM 692 O O . GLY A 1 89 ? 21.221 -18.281 -6.150 1.00 37.53 89 GLY A O 1
ATOM 693 N N . TRP A 1 90 ? 21.894 -19.936 -4.775 1.00 31.92 90 TRP A N 1
ATOM 694 C CA . TRP A 1 90 ? 21.389 -19.385 -3.512 1.00 31.92 90 TRP A CA 1
ATOM 695 C C . TRP A 1 90 ? 21.857 -17.941 -3.254 1.00 31.92 90 TRP A C 1
ATOM 697 O O . TRP A 1 90 ? 23.054 -17.667 -3.368 1.00 31.92 90 TRP A O 1
ATOM 707 N N . PRO A 1 91 ? 20.975 -17.015 -2.830 1.00 41.03 91 PRO A N 1
ATOM 708 C CA . PRO A 1 91 ? 21.412 -15.699 -2.397 1.00 41.03 91 PRO A CA 1
ATOM 709 C C . PRO A 1 91 ? 22.001 -15.804 -0.987 1.00 41.03 91 PRO A C 1
ATOM 711 O O . PRO A 1 91 ? 21.283 -16.039 -0.015 1.00 41.03 91 PRO A O 1
ATOM 714 N N . MET A 1 92 ? 23.319 -15.625 -0.893 1.00 35.47 92 MET A N 1
ATOM 715 C CA . MET A 1 92 ? 24.009 -15.317 0.359 1.00 35.47 92 MET A CA 1
ATOM 716 C C . MET A 1 92 ? 23.381 -14.068 0.979 1.00 35.47 92 MET A C 1
ATOM 718 O O . MET A 1 92 ? 23.215 -13.046 0.310 1.00 35.47 92 MET A O 1
ATOM 722 N N . GLY A 1 93 ? 23.002 -14.195 2.249 1.00 41.84 93 GLY A N 1
ATOM 723 C CA . GLY A 1 93 ? 22.367 -13.145 3.027 1.00 41.84 93 GLY A CA 1
ATOM 724 C C . GLY A 1 93 ? 23.206 -11.873 3.045 1.00 41.84 93 GLY A C 1
ATOM 725 O O . GLY A 1 93 ? 24.390 -11.892 3.372 1.00 41.84 93 GLY A O 1
ATOM 726 N N . SER A 1 94 ? 22.561 -10.767 2.705 1.00 39.06 94 SER A N 1
ATOM 727 C CA . SER A 1 94 ? 23.045 -9.428 2.987 1.00 39.06 94 SER A CA 1
ATOM 728 C C . SER A 1 94 ? 21.884 -8.694 3.639 1.00 39.06 94 SER A C 1
ATOM 730 O O . SER A 1 94 ? 20.906 -8.355 2.976 1.00 39.06 94 SER A O 1
ATOM 732 N N . ASP A 1 95 ? 21.993 -8.495 4.952 1.00 44.28 95 ASP A N 1
ATOM 733 C CA . ASP A 1 95 ? 21.088 -7.691 5.785 1.00 44.28 95 ASP A CA 1
ATOM 734 C C . ASP A 1 95 ? 21.169 -6.181 5.467 1.00 44.28 95 ASP A C 1
ATOM 736 O O . ASP A 1 95 ? 20.622 -5.354 6.194 1.00 44.28 95 ASP A O 1
ATOM 740 N N . ASN A 1 96 ? 21.818 -5.789 4.366 1.00 42.25 96 ASN A N 1
ATOM 741 C CA . ASN A 1 96 ? 21.768 -4.418 3.880 1.00 42.25 96 ASN A CA 1
ATOM 742 C C . ASN A 1 96 ? 20.440 -4.184 3.149 1.00 42.25 96 ASN A C 1
ATOM 744 O O . ASN A 1 96 ? 20.284 -4.480 1.962 1.00 42.25 96 ASN A O 1
ATOM 748 N N . GLU A 1 97 ? 19.487 -3.583 3.865 1.00 51.22 97 GLU A N 1
ATOM 749 C CA . GLU A 1 97 ? 18.276 -2.973 3.295 1.00 51.22 97 GLU A CA 1
ATOM 750 C C . GLU A 1 97 ? 18.588 -1.865 2.255 1.00 51.22 97 GLU A C 1
ATOM 752 O O . GLU A 1 97 ? 17.679 -1.420 1.556 1.00 51.22 97 GLU A O 1
ATOM 757 N N . ASP A 1 98 ? 19.864 -1.489 2.096 1.00 44.66 98 ASP A N 1
ATOM 758 C CA . ASP A 1 98 ? 20.380 -0.488 1.153 1.00 44.66 98 ASP A CA 1
ATOM 759 C C . ASP A 1 98 ? 20.739 -1.034 -0.243 1.00 44.66 98 ASP A C 1
ATOM 761 O O . ASP A 1 98 ? 21.215 -0.278 -1.093 1.00 44.66 98 ASP A O 1
ATOM 765 N N . ASP A 1 99 ? 20.521 -2.324 -0.526 1.00 50.47 99 ASP A N 1
ATOM 766 C CA . ASP A 1 99 ? 20.726 -2.838 -1.884 1.00 50.47 99 ASP A CA 1
ATOM 767 C C . ASP A 1 99 ? 19.651 -2.247 -2.812 1.00 50.47 99 ASP A C 1
ATOM 769 O O . ASP A 1 99 ? 18.460 -2.565 -2.684 1.00 50.47 99 ASP A O 1
ATOM 773 N N . ILE A 1 100 ? 20.085 -1.325 -3.685 1.00 53.22 100 ILE A N 1
ATOM 774 C CA . ILE A 1 100 ? 19.288 -0.452 -4.561 1.00 53.22 100 ILE A CA 1
ATOM 775 C C . ILE A 1 100 ? 18.452 -1.307 -5.516 1.00 53.22 100 ILE A C 1
ATOM 777 O O . ILE A 1 100 ? 18.759 -1.523 -6.685 1.00 53.22 100 ILE A O 1
ATOM 781 N N . ARG A 1 101 ? 17.337 -1.798 -4.996 1.00 57.53 101 ARG A N 1
ATOM 782 C CA . ARG A 1 101 ? 16.246 -2.399 -5.745 1.00 57.53 101 ARG A CA 1
ATOM 783 C C . ARG A 1 101 ? 15.384 -1.247 -6.256 1.00 57.53 101 ARG A C 1
ATOM 785 O O . ARG A 1 101 ? 15.056 -0.338 -5.495 1.00 57.53 101 ARG A O 1
ATOM 792 N N . CYS A 1 102 ? 15.040 -1.244 -7.547 1.00 72.88 102 CYS A N 1
ATOM 793 C CA . CYS A 1 102 ? 14.232 -0.168 -8.128 1.00 72.88 102 CYS A CA 1
ATOM 794 C C . CYS A 1 102 ? 12.905 0.003 -7.356 1.00 72.88 102 CYS A C 1
ATOM 796 O O . CYS A 1 102 ? 12.462 -0.918 -6.663 1.00 72.88 102 CYS A O 1
ATOM 798 N N . TYR A 1 103 ? 12.251 1.166 -7.468 1.00 69.06 103 TYR A N 1
ATOM 799 C CA . TYR A 1 103 ? 11.013 1.461 -6.725 1.00 69.06 103 TYR A CA 1
ATOM 800 C C . TYR A 1 103 ? 9.967 0.342 -6.821 1.00 69.06 103 TYR A C 1
ATOM 802 O O . TYR A 1 103 ? 9.334 -0.008 -5.825 1.00 69.06 103 TYR A O 1
ATOM 810 N N . PHE A 1 104 ? 9.850 -0.265 -8.002 1.00 74.62 104 PHE A N 1
ATOM 811 C CA . PHE A 1 104 ? 8.953 -1.382 -8.258 1.00 74.62 104 PHE A CA 1
ATOM 812 C C . PHE A 1 104 ? 9.343 -2.649 -7.481 1.00 74.62 104 PHE A C 1
ATOM 814 O O . PHE A 1 104 ? 8.481 -3.259 -6.866 1.00 74.62 104 PHE A O 1
ATOM 821 N N . CYS A 1 105 ? 10.629 -2.990 -7.392 1.00 76.31 105 CYS A N 1
ATOM 822 C CA . CYS A 1 105 ? 11.121 -4.140 -6.622 1.00 76.31 105 CYS A CA 1
ATOM 823 C C . CYS A 1 105 ? 10.992 -3.945 -5.115 1.00 76.31 105 CYS A C 1
ATOM 825 O O . CYS A 1 105 ? 10.680 -4.879 -4.378 1.00 76.31 105 CYS A O 1
ATOM 827 N N . SER A 1 106 ? 11.222 -2.717 -4.644 1.00 74.56 106 SER A N 1
ATOM 828 C CA . SER A 1 106 ? 10.947 -2.358 -3.254 1.00 74.56 106 SER A CA 1
ATOM 829 C C . SER A 1 106 ? 9.461 -2.521 -2.937 1.00 74.56 106 SER A C 1
ATOM 831 O O . SER A 1 106 ? 9.121 -2.890 -1.816 1.00 74.56 106 SER A O 1
ATOM 833 N N . CYS A 1 107 ? 8.572 -2.270 -3.904 1.00 76.69 107 CYS A N 1
ATOM 834 C CA . CYS A 1 107 ? 7.148 -2.535 -3.747 1.00 76.69 107 CYS A CA 1
ATOM 835 C C . CYS A 1 107 ? 6.813 -4.025 -3.824 1.00 76.69 107 CYS A C 1
ATOM 837 O O . CYS A 1 107 ? 6.088 -4.499 -2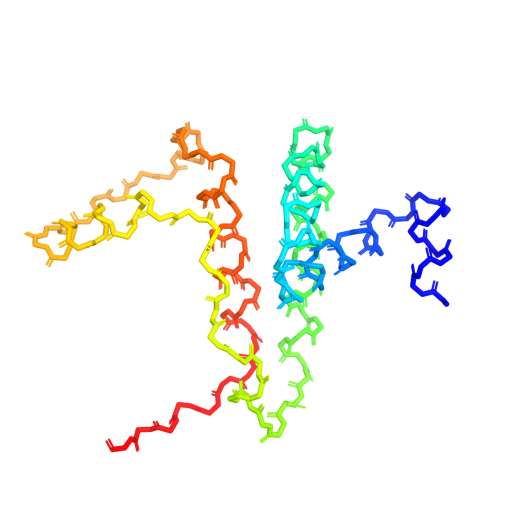.957 1.00 76.69 107 CYS A O 1
ATOM 839 N N . ASP A 1 108 ? 7.390 -4.777 -4.766 1.00 78.69 108 ASP A N 1
ATOM 840 C CA . ASP A 1 108 ? 7.195 -6.226 -4.849 1.00 78.69 108 ASP A CA 1
ATOM 841 C C . ASP A 1 108 ? 7.524 -6.894 -3.509 1.00 78.69 108 ASP A C 1
ATOM 843 O O . ASP A 1 108 ? 6.769 -7.754 -3.066 1.00 78.69 108 ASP A O 1
ATOM 847 N N . LEU A 1 109 ? 8.587 -6.466 -2.818 1.00 76.56 109 LEU A N 1
ATOM 848 C CA . LEU A 1 109 ? 8.903 -6.935 -1.464 1.00 76.56 109 LEU A CA 1
ATOM 849 C C . LEU A 1 109 ? 7.839 -6.551 -0.434 1.00 76.56 109 LEU A C 1
ATOM 851 O O . LEU A 1 109 ? 7.503 -7.374 0.410 1.00 76.56 109 LEU A O 1
ATOM 855 N N . GLU A 1 110 ? 7.301 -5.328 -0.477 1.00 77.88 110 GLU A N 1
ATOM 856 C CA . GLU A 1 110 ? 6.214 -4.952 0.439 1.00 77.88 110 GLU A CA 1
ATOM 857 C C . GLU A 1 110 ? 4.959 -5.772 0.208 1.00 77.88 110 GLU A C 1
ATOM 859 O O . GLU A 1 110 ? 4.322 -6.192 1.171 1.00 77.88 110 GLU A O 1
ATOM 864 N N . LEU A 1 111 ? 4.616 -6.028 -1.051 1.00 78.81 111 LEU A N 1
ATOM 865 C CA . LEU A 1 111 ? 3.508 -6.904 -1.390 1.00 78.81 111 LEU A CA 1
ATOM 866 C C . LEU A 1 111 ? 3.787 -8.327 -0.923 1.00 78.81 111 LEU A C 1
ATOM 868 O O . LEU A 1 111 ? 2.899 -8.937 -0.348 1.00 78.81 111 LEU A O 1
ATOM 872 N N . ASP A 1 112 ? 5.010 -8.837 -1.093 1.00 76.75 112 ASP A N 1
ATOM 873 C CA . ASP A 1 112 ? 5.402 -10.147 -0.563 1.00 76.75 112 ASP A CA 1
ATOM 874 C C . ASP A 1 112 ? 5.151 -10.223 0.944 1.00 76.75 112 ASP A C 1
ATOM 876 O O . ASP A 1 112 ? 4.513 -11.155 1.430 1.00 76.75 112 ASP A O 1
ATOM 880 N N . TYR A 1 113 ? 5.581 -9.190 1.674 1.00 73.44 113 TYR A N 1
ATOM 881 C CA . TYR A 1 113 ? 5.350 -9.075 3.105 1.00 73.44 113 TYR A CA 1
ATOM 882 C C . TYR A 1 113 ? 3.863 -9.051 3.441 1.00 73.44 113 TYR A C 1
ATOM 884 O O . TYR A 1 113 ? 3.447 -9.808 4.308 1.00 73.44 113 TYR A O 1
ATOM 892 N N . VAL A 1 114 ? 3.063 -8.203 2.795 1.00 74.25 114 VAL A N 1
ATOM 893 C CA . VAL A 1 114 ? 1.626 -8.070 3.085 1.00 74.25 114 VAL A CA 1
ATOM 894 C C . VAL A 1 114 ? 0.879 -9.357 2.753 1.00 74.25 114 VAL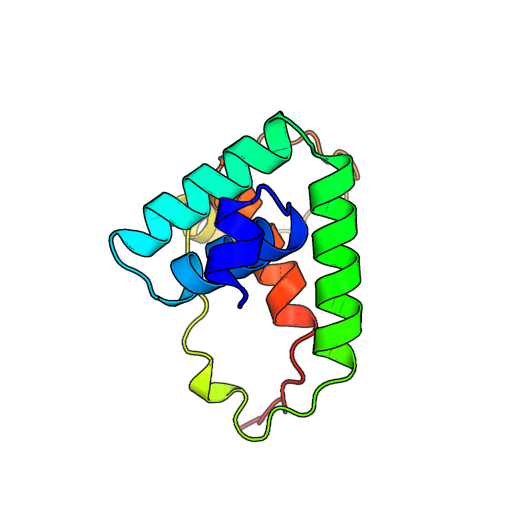 A C 1
ATOM 896 O O . VAL A 1 114 ? 0.122 -9.857 3.584 1.00 74.25 114 VAL A O 1
ATOM 899 N N . ILE A 1 115 ? 1.133 -9.916 1.569 1.00 72.81 115 ILE A N 1
ATOM 900 C CA . ILE A 1 115 ? 0.469 -11.118 1.078 1.00 72.81 115 ILE A CA 1
ATOM 901 C C . ILE A 1 115 ? 0.834 -12.295 1.981 1.00 72.81 115 ILE A C 1
ATOM 903 O O . ILE A 1 115 ? -0.075 -12.991 2.412 1.00 72.81 115 ILE A O 1
ATOM 907 N N . LYS A 1 116 ? 2.109 -12.481 2.375 1.00 72.94 116 LYS A N 1
ATOM 908 C CA . LYS A 1 116 ? 2.571 -13.586 3.250 1.00 72.94 116 LYS A CA 1
ATOM 909 C C . LYS A 1 116 ? 1.734 -13.791 4.517 1.00 72.94 116 LYS A C 1
ATOM 911 O O . LYS A 1 116 ? 1.699 -14.908 5.028 1.00 72.94 116 LYS A O 1
ATOM 916 N N . PHE A 1 117 ? 1.106 -12.740 5.036 1.00 68.94 117 PHE A N 1
ATOM 917 C CA . PHE A 1 117 ? 0.291 -12.805 6.251 1.00 68.94 117 PHE A CA 1
ATOM 918 C C . PHE A 1 117 ? -1.212 -12.862 5.996 1.00 68.94 117 PHE A C 1
ATOM 920 O O . PHE A 1 117 ? -1.978 -12.926 6.954 1.00 68.94 117 PHE A O 1
ATOM 927 N N . LEU A 1 118 ? -1.637 -12.866 4.736 1.00 65.69 118 LEU A N 1
ATOM 928 C CA . LEU A 1 118 ? -2.980 -13.291 4.385 1.00 65.69 118 LEU A CA 1
ATOM 929 C C . LEU A 1 118 ? -3.066 -14.801 4.652 1.00 65.69 118 LEU A C 1
ATOM 931 O O . LEU A 1 118 ? -2.156 -15.543 4.277 1.00 65.69 118 LEU A O 1
ATOM 935 N N . PRO A 1 119 ? -4.113 -15.280 5.337 1.00 59.34 119 PRO A N 1
ATOM 936 C CA . PRO A 1 119 ? -4.281 -16.701 5.602 1.00 59.34 119 PRO A CA 1
ATOM 937 C C . PRO A 1 119 ? -4.539 -17.431 4.279 1.00 59.34 119 PRO A C 1
ATOM 939 O O . PRO A 1 119 ? -5.659 -17.472 3.778 1.00 59.34 119 PRO A O 1
ATOM 942 N N . TYR A 1 120 ? -3.501 -18.010 3.685 1.00 58.19 120 TYR A N 1
ATOM 943 C CA . TYR A 1 120 ? -3.673 -18.937 2.573 1.00 58.19 120 TYR A CA 1
ATOM 944 C C . TYR A 1 120 ? -3.967 -20.324 3.128 1.00 58.19 120 TYR A C 1
ATOM 946 O O . TYR A 1 120 ? -3.154 -20.891 3.862 1.00 58.19 120 TYR A O 1
ATOM 954 N N . THR A 1 121 ? -5.062 -20.938 2.695 1.00 41.81 121 THR A N 1
ATOM 955 C CA . THR A 1 121 ? -5.055 -22.390 2.565 1.00 41.81 121 THR A CA 1
ATOM 956 C C . THR A 1 121 ? -4.163 -22.712 1.370 1.00 41.81 121 THR A C 1
ATOM 958 O O . THR A 1 121 ? -4.450 -22.363 0.226 1.00 41.81 121 THR A O 1
ATOM 961 N N . THR A 1 122 ? -3.017 -23.336 1.631 1.00 40.44 122 THR A N 1
ATOM 962 C CA . THR A 1 122 ? -2.241 -24.001 0.585 1.00 40.44 122 THR A CA 1
ATOM 963 C C . THR A 1 122 ? -3.073 -25.182 0.098 1.00 40.44 122 THR A C 1
ATOM 965 O O . THR A 1 122 ? -3.005 -26.273 0.657 1.00 40.44 122 THR A O 1
ATOM 968 N N . VAL A 1 123 ? -3.903 -24.971 -0.924 1.00 34.53 123 VAL A N 1
ATOM 969 C CA . VAL A 1 123 ? -4.502 -26.092 -1.650 1.00 34.53 123 VAL A CA 1
ATOM 970 C C . VAL A 1 123 ? -3.386 -26.696 -2.495 1.00 34.53 123 VAL A C 1
ATOM 972 O O . VAL A 1 123 ? -3.033 -26.183 -3.555 1.00 34.53 123 VAL A O 1
ATOM 975 N N . ARG A 1 124 ? -2.758 -27.745 -1.957 1.00 28.78 124 ARG A N 1
ATOM 976 C CA . ARG A 1 124 ? -1.958 -28.681 -2.744 1.00 28.78 124 ARG A CA 1
ATOM 977 C C . ARG A 1 124 ? -2.940 -29.450 -3.627 1.00 28.78 124 ARG A C 1
ATOM 979 O O . ARG A 1 124 ? -3.786 -30.160 -3.086 1.00 28.78 124 ARG A O 1
ATOM 986 N N . TYR A 1 125 ? -2.858 -29.236 -4.938 1.00 34.38 125 TYR A N 1
ATOM 987 C CA . TYR A 1 125 ? -3.391 -30.181 -5.919 1.00 34.38 125 TYR A CA 1
ATOM 988 C C . TYR A 1 125 ? -2.505 -31.426 -5.953 1.00 34.38 125 TYR A C 1
ATOM 990 O O . TYR A 1 125 ? -1.269 -31.258 -5.806 1.00 34.38 125 TYR A O 1
#